Protein AF-A0A6L5G170-F1 (afdb_monomer)

Sequenc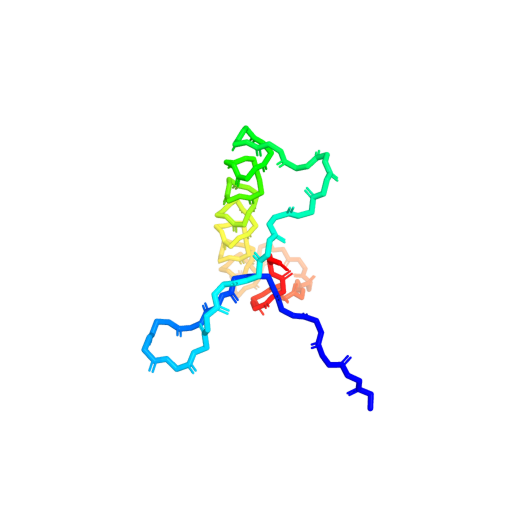e (64 aa):
MDLLHIAGLEGEIPDNPVPEGLGENDMIEIFRNTVLLRTFDERAVALQRQGRIGTYPPFWGEEG

Solvent-accessible surface area (backbone atoms only — not comparable to full-atom values): 4171 Å² total; per-residue (Å²): 134,88,84,89,67,46,78,47,44,92,99,80,39,77,65,45,81,79,60,89,92,66,49,71,69,54,53,51,50,50,54,51,49,28,54,50,51,53,57,47,40,57,52,50,53,54,34,32,77,70,67,76,45,70,96,75,85,78,57,86,92,66,59,119

Radius of gyration: 16.47 Å; Cα contacts (8 Å, |Δi|>4): 39; chains: 1; bounding box: 28×27×42 Å

Nearest PDB structures (foldseek):
  1um9-assembly1_A  TM=8.111E-01  e=2.506E+00  Thermus thermophilus

Foldseek 3Di:
DDDDDQDADPPPGHGDDDDPPDDPVNVVVLVVQLVVLQVVLVVVVVCVVVVNDDDDDHCPPVSD

Mean predicted aligned error: 4.68 Å

Structure (mmCIF, N/CA/C/O backbone):
data_AF-A0A6L5G170-F1
#
_entry.id   AF-A0A6L5G170-F1
#
loop_
_atom_site.group_PDB
_atom_site.id
_atom_site.type_symbol
_atom_site.label_atom_id
_atom_site.label_alt_id
_atom_site.label_comp_id
_atom_site.label_asym_id
_atom_site.label_entity_id
_atom_site.label_seq_id
_atom_site.pdbx_PDB_ins_code
_atom_site.Cartn_x
_atom_site.Cartn_y
_atom_site.Cartn_z
_atom_site.occupancy
_atom_site.B_iso_or_equiv
_atom_site.auth_seq_id
_atom_site.auth_comp_id
_atom_site.auth_asym_id
_atom_site.auth_atom_id
_atom_site.pdbx_PDB_model_num
ATOM 1 N N . MET A 1 1 ? -12.215 -12.772 -22.668 1.00 63.97 1 MET A N 1
ATOM 2 C CA . MET A 1 1 ? -11.464 -11.532 -22.402 1.00 63.97 1 MET A CA 1
ATOM 3 C C . MET A 1 1 ? -10.037 -11.978 -22.202 1.00 63.97 1 MET A C 1
ATOM 5 O O . MET A 1 1 ? -9.844 -12.868 -21.382 1.00 63.97 1 MET A O 1
ATOM 9 N N . ASP A 1 2 ? -9.103 -11.475 -23.000 1.00 83.44 2 ASP A N 1
ATOM 10 C CA . ASP A 1 2 ? -7.697 -11.865 -22.875 1.00 83.44 2 ASP A CA 1
ATOM 11 C C . ASP A 1 2 ? -7.062 -11.101 -21.711 1.00 83.44 2 ASP A C 1
ATOM 13 O O . ASP A 1 2 ? -7.309 -9.904 -21.542 1.00 83.44 2 ASP A O 1
ATOM 17 N N . LEU A 1 3 ? -6.302 -11.815 -20.880 1.00 82.75 3 LEU A N 1
ATOM 18 C CA . LEU A 1 3 ? -5.604 -11.258 -19.726 1.00 82.75 3 LEU A CA 1
ATOM 19 C C . LEU A 1 3 ? -4.216 -10.784 -20.167 1.00 82.75 3 LEU A C 1
ATOM 21 O O . LEU A 1 3 ? -3.465 -11.554 -20.763 1.00 82.75 3 LEU A O 1
ATOM 25 N N . LEU A 1 4 ? -3.876 -9.534 -19.856 1.00 86.06 4 LEU A N 1
ATOM 26 C CA . LEU A 1 4 ? -2.524 -9.009 -20.027 1.00 86.06 4 LEU A CA 1
ATOM 27 C C . LEU A 1 4 ? -1.746 -9.191 -18.720 1.00 86.06 4 LEU A C 1
ATOM 29 O O . LEU A 1 4 ? -2.132 -8.629 -17.698 1.00 86.06 4 LEU A O 1
ATOM 33 N N . HIS A 1 5 ? -0.636 -9.928 -18.765 1.00 87.56 5 HIS A N 1
ATOM 34 C CA . HIS A 1 5 ? 0.350 -9.999 -17.684 1.00 87.56 5 HIS A CA 1
ATOM 35 C C . HIS A 1 5 ? 1.702 -9.485 -18.189 1.00 87.56 5 HIS A C 1
ATOM 37 O O . HIS A 1 5 ? 2.046 -9.728 -19.342 1.00 87.56 5 HIS A O 1
ATOM 43 N N . ILE A 1 6 ? 2.467 -8.774 -17.356 1.00 89.69 6 ILE A N 1
ATOM 44 C CA . ILE A 1 6 ? 3.837 -8.341 -17.694 1.00 89.69 6 ILE A CA 1
ATOM 45 C C . ILE A 1 6 ? 4.861 -9.201 -16.961 1.00 89.69 6 ILE A C 1
ATOM 47 O O . ILE A 1 6 ? 5.678 -9.851 -17.602 1.00 89.69 6 ILE A O 1
ATOM 51 N N . ALA A 1 7 ? 4.769 -9.258 -15.633 1.00 87.88 7 ALA A N 1
ATOM 52 C CA . ALA A 1 7 ? 5.547 -10.193 -14.833 1.00 87.88 7 ALA A CA 1
ATOM 53 C C . ALA A 1 7 ? 4.921 -11.590 -14.921 1.00 87.88 7 ALA A C 1
ATOM 55 O O . ALA A 1 7 ? 3.729 -11.771 -14.659 1.00 87.88 7 ALA A O 1
ATOM 56 N N . GLY A 1 8 ? 5.726 -12.554 -15.347 1.00 88.62 8 GLY A N 1
ATOM 57 C CA . GLY A 1 8 ? 5.397 -13.962 -15.392 1.00 88.62 8 GLY A CA 1
ATOM 58 C C . GLY A 1 8 ? 5.474 -14.622 -14.017 1.00 88.62 8 GLY A C 1
ATOM 59 O O . GLY A 1 8 ? 5.781 -14.002 -12.998 1.00 88.62 8 GLY A O 1
ATOM 60 N N . LEU A 1 9 ? 5.189 -15.919 -14.000 1.00 88.56 9 LEU A N 1
ATOM 61 C CA . LEU A 1 9 ? 5.349 -16.780 -12.838 1.00 88.56 9 LEU A CA 1
ATOM 62 C C . LEU A 1 9 ? 6.475 -17.762 -13.135 1.00 88.56 9 LEU A C 1
ATOM 64 O O . LEU A 1 9 ? 6.418 -18.501 -14.120 1.00 88.56 9 LEU A O 1
ATOM 68 N N . GLU A 1 10 ? 7.498 -17.767 -12.287 1.00 89.19 10 GLU A N 1
ATOM 69 C CA . GLU A 1 10 ? 8.690 -18.589 -12.480 1.00 89.19 10 GLU A CA 1
ATOM 70 C C . GLU A 1 10 ? 8.332 -20.066 -12.723 1.00 89.19 10 GLU A C 1
ATOM 72 O O . GLU A 1 10 ? 7.625 -20.691 -11.937 1.00 89.19 10 GLU A O 1
ATOM 77 N N . GLY A 1 11 ? 8.812 -20.623 -13.839 1.00 84.94 11 GLY A N 1
ATOM 78 C CA . GLY A 1 11 ? 8.576 -22.021 -14.218 1.00 84.94 11 GLY A CA 1
ATOM 79 C C . GLY A 1 11 ? 7.210 -22.326 -14.848 1.00 84.94 11 GLY A C 1
ATOM 80 O O . GLY A 1 11 ? 7.026 -23.442 -15.332 1.00 84.94 11 GLY A O 1
ATOM 81 N N . GLU A 1 12 ? 6.287 -21.362 -14.907 1.00 90.88 12 GLU A N 1
ATOM 82 C CA . GLU A 1 12 ? 4.935 -21.5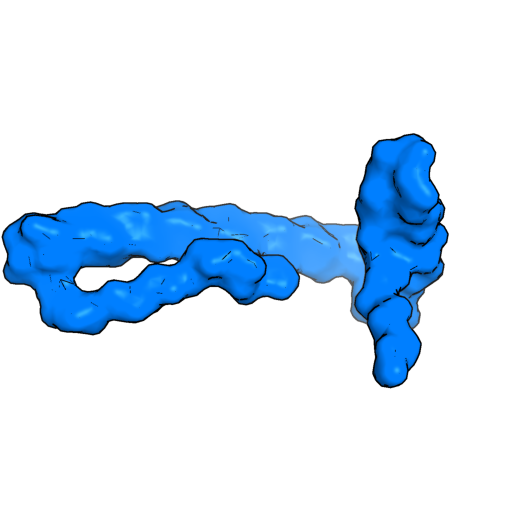61 -15.454 1.00 90.88 12 GLU A CA 1
ATOM 83 C C . GLU A 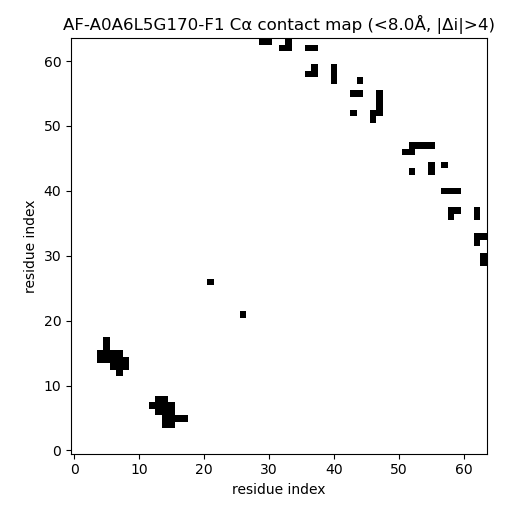1 12 ? 4.608 -20.599 -16.600 1.00 90.88 12 GLU A C 1
ATOM 85 O O . GLU A 1 12 ? 4.116 -21.021 -17.648 1.00 90.88 12 GLU A O 1
ATOM 90 N N . ILE A 1 13 ? 4.890 -19.307 -16.420 1.00 86.94 13 ILE A N 1
ATOM 91 C CA . ILE A 1 13 ? 4.498 -18.245 -17.347 1.00 86.94 13 ILE A CA 1
ATOM 92 C C . ILE A 1 13 ? 5.705 -17.323 -17.565 1.00 86.94 13 ILE A C 1
ATOM 94 O O . ILE A 1 13 ? 6.208 -16.773 -16.590 1.00 86.94 13 ILE A O 1
ATOM 98 N N . PRO A 1 14 ? 6.183 -17.122 -18.807 1.00 88.38 14 PRO A N 1
ATOM 99 C CA . PRO A 1 14 ? 7.286 -16.205 -19.072 1.00 88.38 14 PRO A CA 1
ATOM 100 C C . PRO A 1 14 ? 6.857 -14.737 -18.936 1.00 88.38 14 PRO A C 1
ATOM 102 O O . PRO A 1 14 ? 5.683 -14.397 -19.129 1.00 88.38 14 PRO A O 1
ATOM 105 N N . ASP A 1 15 ? 7.833 -13.872 -18.665 1.00 90.50 15 ASP A N 1
ATOM 106 C CA . ASP A 1 15 ? 7.654 -12.420 -18.669 1.00 90.50 15 ASP A CA 1
ATOM 107 C C . ASP A 1 15 ? 7.309 -11.900 -20.073 1.00 90.50 15 ASP A C 1
ATOM 109 O O . ASP A 1 15 ? 7.817 -12.390 -21.088 1.00 90.50 15 ASP A O 1
ATOM 113 N N . ASN A 1 16 ? 6.479 -10.861 -20.126 1.00 92.06 16 ASN A N 1
ATOM 114 C CA . ASN A 1 16 ? 6.247 -10.055 -21.320 1.00 92.06 16 ASN A CA 1
ATOM 115 C C . ASN A 1 16 ? 7.103 -8.776 -21.287 1.00 92.06 16 ASN A C 1
ATOM 117 O O . ASN A 1 16 ? 7.577 -8.366 -20.225 1.00 92.06 16 ASN A O 1
ATOM 121 N N . PRO A 1 17 ? 7.308 -8.114 -22.441 1.00 92.38 17 PRO A N 1
ATOM 122 C CA . PRO A 1 17 ? 8.091 -6.887 -22.505 1.00 92.38 17 PRO A CA 1
ATOM 123 C C . PRO A 1 17 ? 7.562 -5.805 -21.561 1.00 92.38 17 PRO A C 1
ATOM 125 O O . PRO A 1 17 ? 6.359 -5.544 -21.514 1.00 92.38 17 PRO A O 1
ATOM 128 N N . VAL A 1 18 ? 8.480 -5.140 -20.857 1.00 90.69 18 VAL A N 1
ATOM 129 C CA . VAL A 1 18 ? 8.153 -3.964 -20.046 1.00 90.69 18 VAL A CA 1
ATOM 130 C C . VAL A 1 18 ? 7.540 -2.886 -20.955 1.00 90.69 18 VAL A C 1
ATOM 132 O O . VAL A 1 18 ? 8.103 -2.613 -22.021 1.00 90.69 18 VAL A O 1
ATOM 135 N N . PRO A 1 19 ? 6.399 -2.278 -20.575 1.00 90.88 19 PRO A N 1
ATOM 136 C CA . PRO A 1 19 ? 5.767 -1.225 -21.360 1.00 90.88 19 PRO A CA 1
ATOM 137 C C . PRO A 1 19 ? 6.702 -0.044 -21.639 1.00 90.88 19 PRO A C 1
ATOM 139 O O . PRO A 1 19 ? 7.515 0.343 -20.797 1.00 90.88 19 PRO A O 1
ATOM 142 N N . GLU A 1 20 ? 6.551 0.567 -22.814 1.00 93.75 20 GLU A N 1
ATOM 143 C CA . GLU A 1 20 ? 7.296 1.778 -23.158 1.00 93.75 20 GLU A CA 1
ATOM 144 C C . GLU A 1 20 ? 6.991 2.901 -22.154 1.00 93.75 20 GLU A C 1
ATOM 146 O O . GLU A 1 20 ? 5.837 3.137 -21.793 1.00 93.75 20 GLU A O 1
ATOM 151 N N . GLY A 1 21 ? 8.037 3.594 -21.699 1.00 91.94 21 GLY A N 1
ATOM 152 C CA . GLY A 1 21 ? 7.926 4.673 -20.716 1.00 91.94 21 GLY A CA 1
ATOM 153 C C . GLY A 1 21 ? 8.039 4.239 -19.252 1.00 91.94 21 GLY A C 1
ATOM 154 O O . GLY A 1 21 ? 8.024 5.117 -18.396 1.00 91.94 21 GLY A O 1
ATOM 155 N N . LEU A 1 22 ? 8.198 2.941 -18.958 1.00 92.88 22 LEU A N 1
ATOM 156 C CA . LEU A 1 22 ? 8.481 2.450 -17.607 1.00 92.88 22 LEU A CA 1
ATOM 157 C C . LEU A 1 22 ? 9.969 2.098 -17.453 1.00 92.88 22 LEU A C 1
ATOM 159 O O . LEU A 1 22 ? 10.458 1.131 -18.039 1.00 92.88 22 LEU A O 1
ATOM 163 N N . GLY A 1 23 ? 10.699 2.901 -16.679 1.00 94.69 23 GLY A N 1
ATOM 164 C CA . GLY A 1 23 ? 12.114 2.695 -16.379 1.00 94.69 23 GLY A CA 1
ATOM 165 C C . GLY A 1 23 ? 12.363 2.014 -15.031 1.00 94.69 23 GLY A C 1
ATOM 166 O O . GLY A 1 23 ? 11.461 1.792 -14.227 1.00 94.69 23 GLY A O 1
ATOM 167 N N . GLU A 1 24 ? 13.632 1.717 -14.745 1.00 93.69 24 GLU A N 1
ATOM 168 C CA . GLU A 1 24 ? 14.053 1.082 -13.485 1.00 93.69 24 GLU A CA 1
ATOM 169 C C . GLU A 1 24 ? 13.659 1.888 -12.242 1.00 93.69 24 GLU A C 1
ATOM 171 O O . GLU A 1 24 ? 13.149 1.328 -11.273 1.00 93.69 24 GLU A O 1
ATOM 176 N N . ASN A 1 25 ? 13.828 3.211 -12.283 1.00 96.50 25 ASN A N 1
ATOM 177 C CA . ASN A 1 25 ? 13.431 4.075 -11.173 1.00 96.50 25 ASN A CA 1
ATOM 178 C C . ASN A 1 25 ? 11.919 4.024 -10.921 1.00 96.50 25 ASN A C 1
ATOM 180 O O . ASN A 1 25 ? 11.509 4.017 -9.764 1.00 96.50 25 ASN A O 1
ATOM 184 N N . ASP A 1 26 ? 11.102 3.935 -11.973 1.00 95.31 26 ASP A N 1
ATOM 185 C CA . ASP A 1 26 ? 9.649 3.832 -11.834 1.00 95.31 26 ASP A CA 1
ATOM 186 C C . ASP A 1 26 ? 9.262 2.503 -11.178 1.00 95.31 26 ASP A C 1
ATOM 188 O O . ASP A 1 26 ? 8.432 2.475 -10.273 1.00 95.31 26 ASP A O 1
ATOM 192 N N . MET A 1 27 ? 9.923 1.404 -11.559 1.00 92.81 27 MET A N 1
ATOM 193 C CA . MET A 1 27 ? 9.724 0.091 -10.933 1.00 92.81 27 MET A CA 1
ATOM 194 C C . MET A 1 27 ? 10.100 0.098 -9.445 1.00 92.81 27 MET A C 1
ATOM 196 O O . MET A 1 27 ? 9.377 -0.454 -8.613 1.00 92.81 27 MET A O 1
ATOM 200 N N . ILE A 1 28 ? 11.203 0.761 -9.088 1.00 96.25 28 ILE A N 1
ATOM 201 C CA . ILE A 1 28 ? 11.616 0.929 -7.689 1.00 96.25 28 ILE A CA 1
ATOM 202 C C . ILE A 1 28 ? 10.583 1.756 -6.914 1.00 96.25 28 ILE A C 1
ATOM 204 O O . ILE A 1 28 ? 10.253 1.406 -5.780 1.00 96.25 28 ILE A O 1
ATOM 208 N N . GLU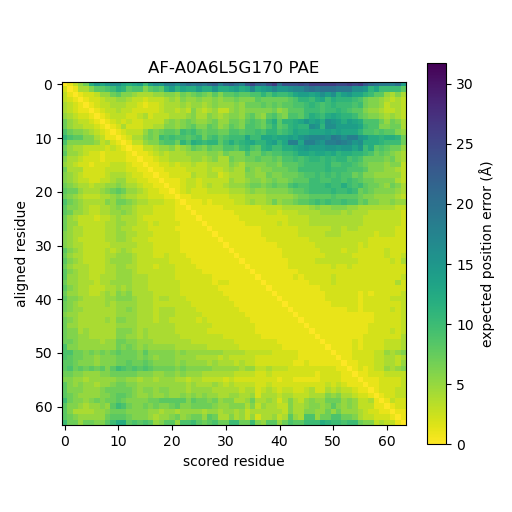 A 1 29 ? 10.064 2.836 -7.497 1.00 96.50 29 GLU A N 1
ATOM 209 C CA . GLU A 1 29 ? 9.029 3.662 -6.867 1.00 96.50 29 GLU A CA 1
ATOM 210 C C . GLU A 1 29 ? 7.709 2.904 -6.687 1.00 96.50 29 GLU A C 1
ATOM 212 O O . GLU A 1 29 ? 7.109 2.975 -5.614 1.00 96.50 29 GLU A O 1
ATOM 217 N N . ILE A 1 30 ? 7.289 2.108 -7.674 1.00 93.94 30 ILE A N 1
ATOM 218 C CA . ILE A 1 30 ? 6.123 1.221 -7.547 1.00 93.94 30 ILE A CA 1
ATOM 219 C C . ILE A 1 30 ? 6.321 0.264 -6.367 1.00 93.94 30 ILE A C 1
ATOM 221 O O . ILE A 1 30 ? 5.484 0.221 -5.466 1.00 93.94 30 ILE A O 1
ATOM 225 N N . PHE A 1 31 ? 7.466 -0.424 -6.299 1.00 93.94 31 PHE A N 1
ATOM 226 C CA . PHE A 1 31 ? 7.759 -1.345 -5.199 1.00 93.94 31 PHE A CA 1
ATOM 227 C C . PHE A 1 31 ? 7.760 -0.647 -3.828 1.00 93.94 31 PHE A C 1
ATOM 229 O O . PHE A 1 31 ? 7.211 -1.168 -2.853 1.00 93.94 31 PHE A O 1
ATOM 236 N N . ARG A 1 32 ? 8.334 0.561 -3.740 1.00 96.44 32 ARG A N 1
ATOM 237 C CA . ARG A 1 32 ? 8.309 1.379 -2.515 1.00 96.44 32 ARG A CA 1
ATOM 238 C C . ARG A 1 32 ? 6.883 1.713 -2.088 1.00 96.44 32 ARG A C 1
ATOM 240 O O . ARG A 1 32 ? 6.573 1.591 -0.901 1.00 96.44 32 ARG A O 1
ATOM 247 N N . ASN A 1 33 ? 6.021 2.087 -3.031 1.00 95.81 33 ASN A N 1
ATOM 248 C CA . ASN A 1 33 ? 4.617 2.385 -2.759 1.00 95.81 33 ASN A CA 1
ATOM 249 C C . ASN A 1 33 ? 3.858 1.150 -2.260 1.00 95.81 33 ASN A C 1
ATOM 251 O O . ASN A 1 33 ? 3.133 1.256 -1.271 1.00 95.81 33 ASN A O 1
ATOM 255 N N . THR A 1 34 ? 4.081 -0.024 -2.853 1.00 94.44 34 THR A N 1
ATOM 256 C CA . THR A 1 34 ? 3.481 -1.288 -2.395 1.00 94.44 34 THR A CA 1
ATOM 257 C C . THR A 1 34 ? 3.865 -1.601 -0.943 1.00 94.44 34 THR A C 1
ATOM 259 O O . THR A 1 34 ? 3.005 -1.914 -0.117 1.00 94.44 34 THR A O 1
ATOM 262 N N . VAL A 1 35 ? 5.148 -1.459 -0.585 1.00 95.69 35 VAL A N 1
ATOM 263 C CA . VAL A 1 35 ? 5.622 -1.673 0.796 1.00 95.69 35 VAL A CA 1
ATOM 264 C C . VAL A 1 35 ? 5.025 -0.643 1.759 1.00 95.69 35 VAL A C 1
ATOM 266 O O . VAL A 1 35 ? 4.602 -0.997 2.866 1.00 95.69 35 VAL A O 1
ATOM 269 N N . LEU A 1 36 ? 4.973 0.626 1.346 1.00 95.88 36 LEU A N 1
ATOM 270 C CA . LEU A 1 36 ? 4.393 1.710 2.135 1.00 95.88 36 LEU A CA 1
ATOM 271 C C . LEU A 1 36 ? 2.912 1.451 2.432 1.00 95.88 36 LEU A C 1
ATOM 273 O O . LEU A 1 36 ? 2.507 1.538 3.592 1.00 95.88 36 LEU A O 1
ATOM 277 N N . LEU A 1 37 ? 2.129 1.109 1.405 1.00 95.62 37 LEU A N 1
ATOM 278 C CA . LEU A 1 37 ? 0.700 0.827 1.528 1.00 95.62 37 LEU A CA 1
ATOM 279 C C . LEU A 1 37 ? 0.454 -0.341 2.478 1.00 95.62 37 LEU A C 1
ATOM 281 O O . LEU A 1 37 ? -0.308 -0.182 3.427 1.00 95.62 37 LEU A O 1
ATOM 285 N N . ARG A 1 38 ? 1.165 -1.462 2.314 1.00 95.38 38 ARG A N 1
ATOM 286 C CA . ARG A 1 38 ? 1.013 -2.631 3.193 1.00 95.38 38 ARG A CA 1
ATOM 287 C C . ARG A 1 38 ? 1.345 -2.320 4.653 1.00 95.38 38 ARG A C 1
ATOM 289 O O . ARG A 1 38 ? 0.594 -2.676 5.558 1.00 95.38 38 ARG A O 1
ATOM 296 N N . THR A 1 39 ? 2.436 -1.589 4.885 1.00 95.81 39 THR A N 1
ATOM 297 C CA . THR A 1 39 ? 2.849 -1.184 6.240 1.00 95.81 39 THR A CA 1
ATOM 298 C C . THR A 1 39 ? 1.823 -0.246 6.884 1.00 95.81 39 THR A C 1
ATOM 300 O O . THR A 1 39 ? 1.541 -0.331 8.084 1.00 95.81 39 THR A O 1
ATOM 303 N N . PHE A 1 40 ? 1.259 0.672 6.097 1.00 96.06 40 PHE A N 1
ATOM 304 C CA . PHE A 1 40 ? 0.192 1.551 6.557 1.00 96.06 40 PHE A CA 1
ATOM 305 C C . PHE A 1 40 ? -1.072 0.755 6.905 1.00 96.06 40 PHE A C 1
ATOM 307 O O . PHE A 1 40 ? -1.619 0.949 7.993 1.00 96.06 40 PHE A O 1
ATOM 314 N N . ASP A 1 41 ? -1.481 -0.167 6.033 1.00 96.62 41 ASP A N 1
ATOM 315 C CA . ASP A 1 41 ? -2.679 -0.996 6.174 1.00 96.62 41 ASP A CA 1
ATOM 316 C C . ASP A 1 41 ? -2.642 -1.818 7.468 1.00 96.62 41 ASP A C 1
ATOM 318 O O . ASP A 1 41 ? -3.560 -1.759 8.289 1.00 96.62 41 ASP A O 1
ATOM 322 N N . GLU A 1 42 ? -1.512 -2.482 7.725 1.00 96.12 42 GLU A N 1
ATOM 323 C CA . GLU A 1 42 ? -1.267 -3.247 8.950 1.00 96.12 42 GLU A CA 1
ATOM 324 C C . GLU A 1 42 ? -1.458 -2.396 10.211 1.00 96.12 42 GLU A C 1
ATOM 326 O O . GLU A 1 42 ? -2.124 -2.798 11.176 1.00 96.12 42 GLU A O 1
ATOM 331 N N . ARG A 1 43 ? -0.899 -1.181 10.208 1.00 97.38 43 ARG A N 1
ATOM 332 C CA . ARG A 1 43 ? -0.996 -0.271 11.349 1.00 97.38 43 ARG A CA 1
ATOM 333 C C . ARG A 1 43 ? -2.404 0.293 11.507 1.00 97.38 43 ARG A C 1
ATOM 335 O O . ARG A 1 43 ? -2.881 0.401 12.638 1.00 97.38 43 ARG A O 1
ATOM 342 N N . ALA A 1 44 ? -3.069 0.648 10.413 1.00 97.31 44 ALA A N 1
ATOM 343 C CA . ALA A 1 44 ? -4.435 1.152 10.428 1.00 97.31 44 ALA A CA 1
ATOM 344 C C . ALA A 1 44 ? -5.408 0.090 10.964 1.00 97.31 44 ALA A C 1
ATOM 346 O O . ALA A 1 44 ? -6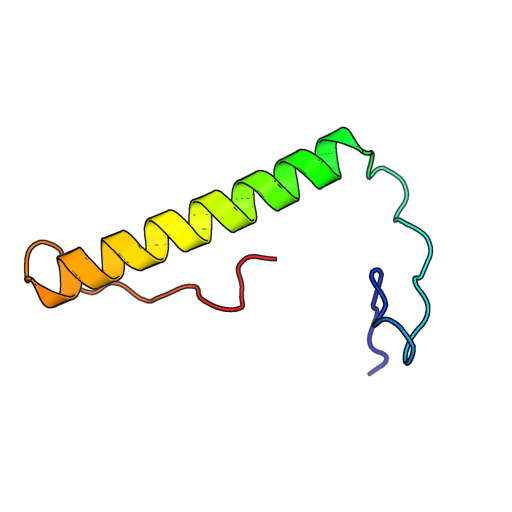.190 0.382 11.869 1.00 97.31 44 ALA A O 1
ATOM 347 N N . VAL A 1 45 ? -5.275 -1.168 10.531 1.00 97.56 45 VAL A N 1
ATOM 348 C CA . VAL A 1 45 ? -6.044 -2.302 11.067 1.00 97.56 45 VAL A CA 1
ATOM 349 C C . VAL A 1 45 ? -5.786 -2.495 12.562 1.00 97.56 45 VAL A C 1
ATOM 351 O O . VAL A 1 45 ? -6.731 -2.676 13.335 1.00 97.56 45 VAL A O 1
ATOM 354 N N . ALA A 1 46 ? -4.531 -2.412 13.013 1.00 97.81 46 ALA A N 1
ATOM 355 C CA . ALA A 1 46 ? -4.211 -2.512 14.437 1.00 97.81 46 ALA A CA 1
ATOM 356 C C . ALA A 1 46 ? -4.861 -1.385 15.263 1.00 97.81 46 ALA A C 1
ATOM 358 O O . ALA A 1 46 ? -5.412 -1.641 16.335 1.00 97.81 46 ALA A O 1
ATOM 359 N N . LEU A 1 47 ? -4.837 -0.146 14.764 1.00 98.31 47 LEU A N 1
ATOM 360 C CA . LEU A 1 47 ? -5.474 1.001 15.418 1.00 98.31 47 LEU A CA 1
ATOM 361 C C . LEU A 1 47 ? -7.002 0.886 15.430 1.00 98.31 47 LEU A C 1
ATOM 363 O O . LEU A 1 47 ? -7.624 1.210 16.443 1.00 98.31 47 LEU A O 1
ATOM 367 N N . GLN A 1 48 ? -7.598 0.401 14.340 1.00 98.12 48 GLN A N 1
ATOM 368 C CA . GLN A 1 48 ? -9.038 0.183 14.225 1.00 98.12 48 GLN A CA 1
ATOM 369 C C . GLN A 1 48 ? -9.505 -0.865 15.242 1.00 98.12 48 GLN A C 1
ATOM 371 O O . GLN A 1 48 ? -10.454 -0.619 15.984 1.00 98.12 48 GLN A O 1
ATOM 376 N N . ARG A 1 49 ? -8.781 -1.985 15.375 1.00 97.12 49 ARG A N 1
ATOM 377 C CA . ARG A 1 49 ? -9.075 -3.037 16.368 1.00 97.12 49 ARG A CA 1
ATOM 378 C C . ARG A 1 49 ? -8.930 -2.565 17.817 1.00 97.12 49 ARG A C 1
ATOM 380 O O . ARG A 1 49 ? -9.582 -3.107 18.702 1.00 97.12 49 ARG A O 1
ATOM 387 N N . GLN A 1 50 ? -8.095 -1.555 18.060 1.00 98.38 50 GLN A N 1
ATOM 388 C CA . GLN A 1 50 ? -7.947 -0.901 19.366 1.00 98.38 50 GLN A CA 1
ATOM 389 C C . GLN A 1 50 ? -9.003 0.193 19.617 1.00 98.38 50 GLN A C 1
ATOM 391 O O . GLN A 1 50 ? -8.993 0.802 20.684 1.00 98.38 50 GLN A O 1
ATOM 396 N N . GLY A 1 51 ? -9.872 0.495 18.645 1.00 97.88 51 GLY A N 1
ATOM 397 C CA . GLY A 1 51 ? -10.845 1.589 18.732 1.00 97.88 51 GLY A CA 1
ATOM 398 C C . GLY A 1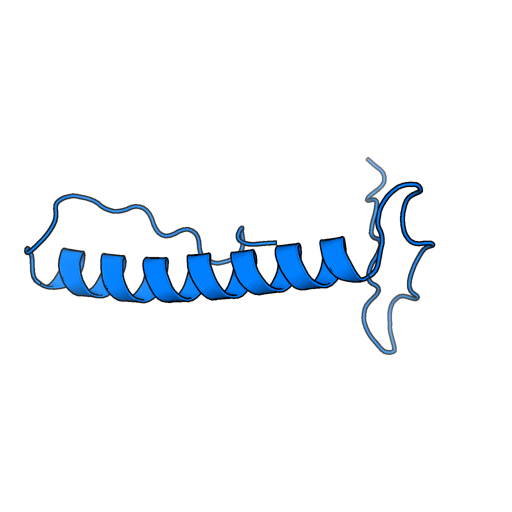 51 ? -10.222 2.989 18.678 1.00 97.88 51 GLY A C 1
ATOM 399 O O . GLY A 1 51 ? -10.858 3.961 19.075 1.00 97.88 51 GLY A O 1
ATOM 400 N N . ARG A 1 52 ? -8.968 3.110 18.221 1.00 98.25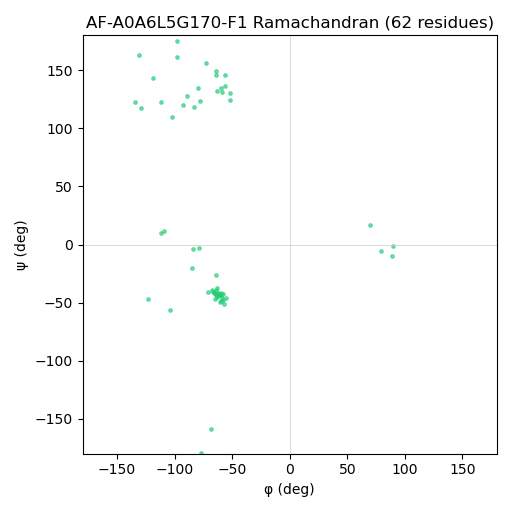 52 ARG A N 1
ATOM 401 C CA . ARG A 1 52 ? -8.226 4.385 18.170 1.00 98.25 52 ARG A CA 1
ATOM 402 C C . ARG A 1 52 ? -8.506 5.194 16.907 1.00 98.25 52 ARG A C 1
ATOM 404 O O . ARG A 1 52 ? -8.257 6.396 16.898 1.00 98.25 52 ARG A O 1
ATOM 411 N N . ILE A 1 53 ? -8.997 4.540 15.857 1.00 97.88 53 ILE A N 1
ATOM 412 C CA . ILE A 1 53 ? -9.516 5.165 14.638 1.00 97.88 53 ILE A CA 1
ATOM 413 C C . ILE A 1 53 ? -10.886 4.564 14.308 1.00 97.88 53 ILE A C 1
ATOM 415 O O . ILE A 1 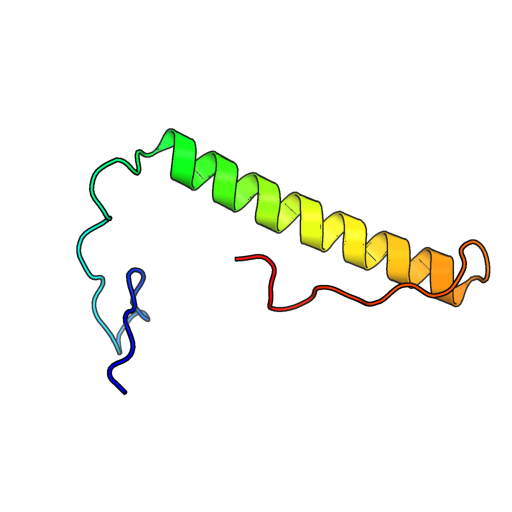53 ? -11.245 3.511 14.838 1.00 97.88 53 ILE A O 1
ATOM 419 N N . GLY A 1 54 ? -11.648 5.248 13.451 1.00 96.56 54 GLY A N 1
ATOM 420 C CA . GLY A 1 54 ? -12.942 4.773 12.961 1.00 96.56 54 GLY A CA 1
ATOM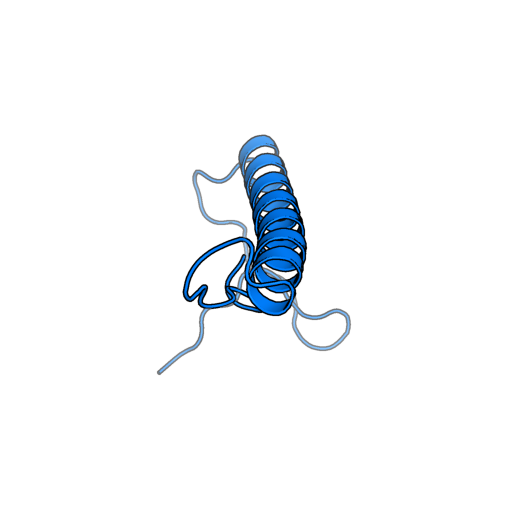 421 C C . GLY A 1 54 ? -12.831 3.556 12.034 1.00 96.56 54 GLY A C 1
ATOM 422 O O . GLY A 1 54 ? -11.847 2.821 12.038 1.00 96.56 54 GLY A O 1
ATOM 423 N N . THR A 1 55 ? -13.860 3.338 11.217 1.00 96.81 55 THR A N 1
ATOM 424 C CA . THR A 1 55 ? -13.865 2.223 10.256 1.00 96.81 55 THR A CA 1
ATOM 425 C C . THR A 1 55 ? -12.740 2.393 9.237 1.00 96.81 55 THR A C 1
ATOM 427 O O . THR A 1 55 ? -12.594 3.470 8.663 1.00 96.81 55 THR A O 1
ATOM 430 N N . TYR A 1 56 ? -11.973 1.327 9.009 1.00 96.50 56 TYR A N 1
ATOM 431 C CA . TYR A 1 56 ? -10.873 1.297 8.053 1.00 96.50 56 TYR A CA 1
ATOM 432 C C . TYR A 1 56 ? -11.013 0.071 7.132 1.00 96.50 56 TYR A C 1
ATOM 434 O O . TYR A 1 56 ? -11.014 -1.049 7.652 1.00 96.50 56 TYR A O 1
ATOM 442 N N . PRO A 1 57 ? -11.177 0.256 5.807 1.00 94.88 57 PRO A N 1
ATOM 443 C CA . PRO A 1 57 ? -11.189 -0.836 4.840 1.00 94.88 57 PRO A CA 1
ATOM 444 C C . PRO A 1 57 ? -9.746 -1.220 4.455 1.00 94.88 57 PRO A C 1
ATOM 446 O O . PRO A 1 57 ? -9.038 -0.370 3.918 1.00 94.88 57 PRO A O 1
ATOM 449 N N . PRO A 1 58 ? -9.301 -2.462 4.716 1.00 91.00 58 PRO A N 1
ATOM 450 C CA . PRO A 1 58 ? -7.968 -2.917 4.321 1.00 91.00 58 PRO A CA 1
ATOM 451 C C . PRO A 1 58 ? -7.792 -2.953 2.797 1.00 91.00 58 PRO A C 1
ATOM 453 O O . PRO A 1 58 ? -8.751 -3.237 2.076 1.00 91.00 58 PRO A O 1
ATOM 456 N N . PHE A 1 59 ? -6.566 -2.722 2.332 1.00 89.81 59 PHE A N 1
ATOM 457 C CA . PHE A 1 59 ? -6.165 -2.690 0.919 1.00 89.81 59 PHE A CA 1
ATOM 458 C C . PHE A 1 59 ? -5.289 -3.891 0.498 1.00 89.81 59 PHE A C 1
ATOM 460 O O . PHE A 1 59 ? -4.703 -3.901 -0.582 1.00 89.81 59 PHE A O 1
ATOM 467 N N . TRP A 1 60 ? -5.186 -4.920 1.344 1.00 86.19 60 TRP A N 1
ATOM 468 C CA . TRP A 1 60 ? -4.420 -6.137 1.049 1.00 86.19 60 TRP A CA 1
ATOM 469 C C . TRP A 1 60 ? -4.773 -6.787 -0.291 1.00 86.19 60 TRP A C 1
ATOM 471 O O . TRP A 1 60 ? -5.928 -7.124 -0.541 1.00 86.19 60 TRP A O 1
ATOM 481 N N . GLY A 1 61 ? -3.742 -7.083 -1.081 1.00 83.25 61 GLY A N 1
ATOM 482 C CA . GLY A 1 61 ? -3.856 -7.772 -2.365 1.00 83.25 61 GLY A CA 1
ATOM 483 C C . GLY A 1 61 ? -4.076 -6.838 -3.551 1.00 83.25 61 GLY A C 1
ATOM 484 O O . GLY A 1 61 ? -3.942 -7.292 -4.680 1.00 83.25 61 GLY A O 1
ATOM 485 N N . GLU A 1 62 ? -4.350 -5.556 -3.302 1.00 87.38 62 GLU A N 1
ATOM 486 C CA . GLU A 1 62 ? -4.617 -4.539 -4.329 1.00 87.38 62 GLU A CA 1
ATOM 487 C C . GLU A 1 62 ? -3.487 -3.492 -4.405 1.00 87.38 62 GLU A C 1
ATOM 489 O O . GLU A 1 62 ? -3.618 -2.453 -5.044 1.00 87.38 62 GLU A O 1
ATOM 494 N N . GLU A 1 63 ? -2.358 -3.735 -3.726 1.00 84.19 63 GLU A N 1
ATOM 495 C CA . GLU A 1 63 ? -1.261 -2.767 -3.588 1.00 84.19 63 GLU A CA 1
ATOM 496 C C . GLU A 1 63 ? -0.337 -2.647 -4.815 1.00 84.19 63 GLU A C 1
ATOM 498 O O . GLU A 1 63 ? 0.622 -1.866 -4.767 1.00 84.19 63 GLU A O 1
ATOM 503 N N . GLY A 1 64 ? -0.558 -3.452 -5.858 1.00 73.31 64 GLY A N 1
ATOM 504 C CA . GLY A 1 64 ? 0.349 -3.637 -6.997 1.00 73.31 64 GLY A CA 1
ATOM 505 C C . GLY A 1 64 ? -0.333 -3.583 -8.354 1.00 73.31 64 GLY A C 1
ATOM 506 O O . GLY A 1 64 ? -1.581 -3.565 -8.400 1.00 73.31 64 GLY A O 1
#

Secondary structure (DSSP, 8-state):
-PPP-SS-BTTTBPPPPPPTT--HHHHHHHHHHHHHHHHHHHHHHHHHHTTSSS-----TT---

pLDDT: mean 92.15, std 6.12, range [63.97, 98.38]